Protein AF-A0A7R9W4K3-F1 (afdb_monomer)

Nearest PDB structures (foldseek):
  3rfa-assembly1_B  TM=9.295E-01  e=1.623E-08  Escherichia coli K-12
  4pl1-assembly2_A  TM=9.209E-01  e=1.533E-08  Escherichia coli DH1
  3rfa-assembly2_A  TM=9.490E-01  e=3.399E-08  Escherichia coli K-12
  5hr6-assembly2_B  TM=9.376E-01  e=4.516E-08  Escherichia coli
  6fz6-assembly2_B  TM=9.294E-01  e=1.121E-07  Sphaerobacter thermophilus DSM 20745

Solvent-accessible surface area (backbone atoms only — not comparable to full-atom values): 8988 Å² total; per-residue (Å²): 134,72,48,68,52,76,68,91,77,61,49,64,82,46,40,70,64,48,52,53,49,53,49,49,42,41,30,78,90,67,64,48,39,61,46,68,36,36,32,47,34,33,75,56,59,58,77,47,50,50,49,40,31,71,76,48,28,60,41,34,63,31,39,50,53,49,42,56,46,60,72,59,22,36,72,78,39,66,76,38,74,81,48,58,58,68,62,47,50,52,46,51,52,52,29,55,44,47,37,46,50,64,72,71,52,92,77,76,97,62,99,61,81,84,52,72,68,59,48,58,52,31,47,73,74,50,74,85,44,74,44,69,61,77,37,85,96,70,45,58,45,71,66,39,52,52,43,37,49,59,69,56,53,99,100

Mean predicted aligned error: 6.54 Å

Secondary structure (DSSP, 8-state):
--EEE-SSS-GGGGHHHHHHHHHHHH-TTTT---GGGEEEEES--HHHHHHHHHH-TTSEEEEE---SSHHHHHHH-GGGGGS-HHHHHHHHHHHHHHHHHHHT-------SPPPHHHHHHHHHH---EEE----TTTT-SHHHHHHHHHHTTT-

Foldseek 3Di:
DAAEPPDPDFVLVVLVVSLVVLCQCCDPVHNNDQQQRYEHEGCAPLVSLVVCLVSRLSHHYAHAQQFLAQVLSCVVPVVSVVPGPLSSVVSLLSSLLSNVCVVVDDDDPDPDDDDLVSSVVSCVVDPHHYHHDQDPPRCPDPVRVVSNVVVPPSD

Organism: NCBI:txid2749911

InterPro domains:
  IPR007197 Radical SAM [PS51918] (1-155)
  IPR013785 Aldolase-type TIM barrel [G3DSA:3.20.20.70] (1-155)
  IPR040072 Methyltransferase (Class A) [PTHR30544] (1-154)

Sequence (155 aa):
RNVVFMGMGEPLNNYVNVIDSCRALIDCRRWNLAHGRVTVSTVGVIPKMRALTRDLPQVSLALSLHAPNQEMRTKIVPTAKQYPIERLIDALDEHMMAVTKRKMGNNGDDAGGFSEDQRKLASKQKRAMIEYVMLEGDTSSLECAHQLGRLCENR

pLDDT: mean 86.05, std 14.49, range [42.78, 98.19]

Radius of gyration: 16.2 Å; Cα contacts (8 Å, |Δi|>4): 191; chains: 1; bounding box: 48×28×42 Å

Structure (mmCIF, N/CA/C/O backbone):
data_AF-A0A7R9W4K3-F1
#
_entry.id   AF-A0A7R9W4K3-F1
#
loop_
_atom_site.group_PDB
_atom_site.id
_atom_site.type_symbol
_ato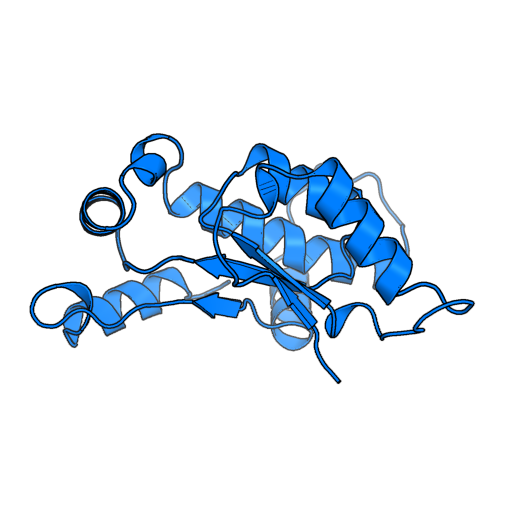m_site.label_atom_id
_atom_site.label_alt_id
_atom_site.label_comp_id
_atom_site.label_asym_id
_atom_site.label_entity_id
_atom_site.label_seq_id
_atom_site.pdbx_PDB_ins_code
_atom_site.Cartn_x
_atom_site.Cartn_y
_atom_site.Cartn_z
_atom_site.occupancy
_atom_site.B_iso_or_equiv
_atom_site.auth_seq_id
_atom_site.auth_comp_id
_atom_site.auth_asym_id
_atom_site.auth_atom_id
_atom_site.pdbx_PDB_model_num
ATOM 1 N N . ARG A 1 1 ? 4.769 16.307 -11.298 1.00 87.38 1 ARG A N 1
ATOM 2 C CA . ARG A 1 1 ? 3.581 15.484 -11.619 1.00 87.38 1 ARG A CA 1
ATOM 3 C C . ARG A 1 1 ? 3.664 14.209 -10.800 1.00 87.38 1 ARG A C 1
ATOM 5 O O . ARG A 1 1 ? 4.755 13.654 -10.758 1.00 87.38 1 ARG A O 1
ATOM 12 N N . ASN A 1 2 ? 2.575 13.817 -10.141 1.00 93.62 2 ASN A N 1
ATOM 13 C CA . ASN A 1 2 ? 2.468 12.571 -9.381 1.00 93.62 2 ASN A CA 1
ATOM 14 C C . ASN A 1 2 ? 1.423 11.678 -10.058 1.00 93.62 2 ASN A C 1
ATOM 16 O O . ASN A 1 2 ? 0.448 12.203 -10.592 1.00 93.62 2 ASN A O 1
ATOM 20 N N . VAL A 1 3 ? 1.645 10.367 -10.046 1.00 96.50 3 VAL A N 1
ATOM 21 C CA . VAL A 1 3 ? 0.703 9.355 -10.531 1.00 96.50 3 VAL A CA 1
ATOM 22 C C . VAL A 1 3 ? 0.353 8.458 -9.359 1.00 96.50 3 VAL A C 1
ATOM 24 O O . VAL A 1 3 ? 1.244 7.958 -8.676 1.00 96.50 3 VAL A O 1
ATOM 27 N N . VAL A 1 4 ? -0.940 8.268 -9.123 1.00 96.50 4 VAL A N 1
ATOM 28 C CA . VAL A 1 4 ? -1.443 7.490 -7.993 1.00 96.50 4 VAL A CA 1
ATOM 29 C C . VAL A 1 4 ? -2.456 6.473 -8.512 1.00 96.50 4 VAL A C 1
ATOM 31 O O . VAL A 1 4 ? -3.413 6.842 -9.191 1.00 96.50 4 VAL A O 1
ATOM 34 N N . PHE A 1 5 ? -2.245 5.192 -8.211 1.00 96.50 5 PHE A N 1
A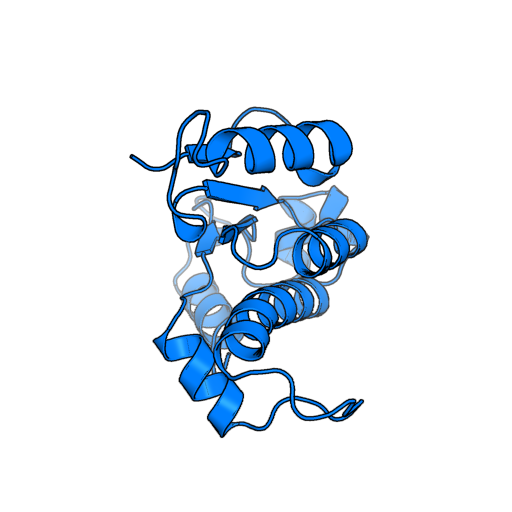TOM 35 C CA . PHE A 1 5 ? -3.179 4.115 -8.543 1.00 96.50 5 PHE A CA 1
ATOM 36 C C . PHE A 1 5 ? -4.273 4.033 -7.466 1.00 96.50 5 PHE A C 1
ATOM 38 O O . PHE A 1 5 ? -4.181 3.211 -6.563 1.00 96.50 5 PHE A O 1
ATOM 45 N N . MET A 1 6 ? -5.279 4.910 -7.562 1.00 93.06 6 MET A N 1
ATOM 46 C CA . MET A 1 6 ? -6.462 4.992 -6.673 1.00 93.06 6 MET A CA 1
ATOM 47 C C . MET A 1 6 ? -7.784 4.974 -7.468 1.00 93.06 6 MET A C 1
ATOM 49 O O . MET A 1 6 ? -8.778 5.586 -7.086 1.00 93.06 6 MET A O 1
ATOM 53 N N . GLY A 1 7 ? -7.769 4.343 -8.643 1.00 89.62 7 GLY A N 1
ATOM 54 C CA . GLY A 1 7 ? -8.959 4.188 -9.477 1.00 89.62 7 GLY A CA 1
ATOM 55 C C . GLY A 1 7 ? -9.860 3.045 -9.004 1.00 89.62 7 GLY A C 1
ATOM 56 O O . GLY A 1 7 ? -9.819 2.614 -7.856 1.00 89.62 7 GLY A O 1
ATOM 57 N N . MET A 1 8 ? -10.666 2.519 -9.923 1.00 90.94 8 MET A N 1
ATOM 58 C CA . MET A 1 8 ? -11.491 1.344 -9.649 1.00 90.94 8 MET A CA 1
ATOM 59 C C . MET A 1 8 ? -10.635 0.074 -9.532 1.00 90.94 8 MET A C 1
ATOM 61 O O . MET A 1 8 ? -9.798 -0.200 -10.393 1.00 90.94 8 MET A O 1
ATOM 65 N N . GLY A 1 9 ? -10.927 -0.739 -8.515 1.00 90.06 9 GLY A N 1
ATOM 66 C CA . GLY A 1 9 ? -10.295 -2.039 -8.286 1.00 90.06 9 GLY A CA 1
ATOM 67 C C . GLY A 1 9 ? -9.074 -1.987 -7.364 1.00 90.06 9 GLY A C 1
ATOM 68 O O . GLY A 1 9 ? -8.584 -0.923 -7.010 1.00 90.06 9 GLY A O 1
ATOM 69 N N . GLU A 1 10 ? -8.592 -3.167 -6.970 1.00 94.38 10 GLU A N 1
ATOM 70 C CA . GLU A 1 10 ? -7.399 -3.324 -6.129 1.00 94.38 10 GLU A CA 1
ATOM 71 C C . GLU A 1 10 ? -6.150 -3.480 -7.017 1.00 94.38 10 GLU A C 1
ATOM 73 O O . GLU A 1 10 ? -6.012 -4.523 -7.673 1.00 94.38 10 GLU A O 1
ATOM 78 N N . PRO A 1 11 ? -5.224 -2.499 -7.050 1.00 96.38 11 PRO A N 1
ATOM 79 C CA . PRO A 1 11 ? -4.059 -2.541 -7.934 1.00 96.38 11 PRO A CA 1
ATOM 80 C C . PRO A 1 11 ? -3.212 -3.805 -7.761 1.00 96.38 11 PRO A C 1
ATOM 82 O O . PRO A 1 11 ? -2.773 -4.398 -8.748 1.00 96.38 11 PRO A O 1
ATOM 85 N N . LEU A 1 12 ? -3.017 -4.281 -6.526 1.00 95.38 12 LEU A N 1
ATOM 86 C CA . LEU A 1 12 ? -2.154 -5.435 -6.267 1.00 95.38 12 LEU A CA 1
ATOM 87 C C . LEU A 1 12 ? -2.740 -6.776 -6.734 1.00 95.38 12 LEU A C 1
ATOM 89 O O . LEU A 1 12 ? -1.984 -7.740 -6.900 1.00 95.38 12 LEU A O 1
ATOM 93 N N . ASN A 1 13 ? -4.042 -6.843 -7.026 1.00 94.88 13 ASN A N 1
ATOM 94 C CA . ASN A 1 13 ? -4.643 -8.007 -7.684 1.00 94.88 13 ASN A CA 1
ATOM 95 C C . ASN A 1 13 ? -4.253 -8.083 -9.168 1.00 94.88 13 ASN A C 1
ATOM 97 O O . ASN A 1 13 ? -4.155 -9.178 -9.717 1.00 94.88 13 ASN A O 1
ATOM 101 N N . ASN A 1 14 ? -3.934 -6.947 -9.798 1.00 96.75 14 ASN A N 1
ATOM 102 C CA . ASN A 1 14 ? -3.426 -6.860 -11.168 1.00 96.75 14 ASN A CA 1
ATOM 103 C C . ASN A 1 14 ? -1.900 -6.638 -11.205 1.00 96.75 14 ASN A C 1
ATOM 105 O O . ASN A 1 14 ? -1.377 -5.795 -11.937 1.00 96.75 14 ASN A O 1
ATOM 109 N N . TYR A 1 15 ? -1.182 -7.393 -10.370 1.00 97.31 15 TYR A N 1
ATOM 110 C CA . TYR A 1 15 ? 0.211 -7.117 -10.014 1.00 97.31 15 TYR A CA 1
ATOM 111 C C . TYR A 1 15 ? 1.150 -6.923 -11.213 1.00 97.31 15 TYR A C 1
ATOM 113 O O . TYR A 1 15 ? 1.885 -5.942 -11.256 1.00 97.31 15 TYR A O 1
ATOM 121 N N . VAL A 1 16 ? 1.117 -7.833 -12.194 1.00 97.88 16 VAL A N 1
ATOM 122 C CA . VAL A 1 16 ? 2.036 -7.809 -13.349 1.00 97.88 16 VAL A CA 1
ATOM 123 C C . VAL A 1 16 ? 1.885 -6.504 -14.133 1.00 97.88 16 VAL A C 1
ATOM 125 O O . VAL A 1 16 ? 2.854 -5.768 -14.305 1.00 97.88 16 VAL A O 1
ATOM 128 N N . ASN A 1 17 ? 0.652 -6.160 -14.508 1.00 98.19 17 ASN A N 1
ATOM 129 C CA . ASN A 1 17 ? 0.375 -4.957 -15.290 1.00 98.19 17 ASN A CA 1
ATOM 130 C C . ASN A 1 17 ? 0.677 -3.670 -14.507 1.00 98.19 17 ASN A C 1
ATOM 132 O O . ASN A 1 17 ? 1.150 -2.689 -15.086 1.00 98.19 17 ASN A O 1
ATOM 136 N N . VAL A 1 18 ? 0.437 -3.658 -13.190 1.00 98.00 18 VAL A N 1
ATOM 137 C CA . VAL A 1 18 ? 0.763 -2.505 -12.336 1.00 98.00 18 VAL A CA 1
ATOM 138 C C . VAL A 1 18 ? 2.273 -2.300 -12.242 1.00 98.00 18 VAL A C 1
ATOM 140 O O . VAL A 1 18 ? 2.739 -1.176 -12.412 1.00 98.00 18 VAL A O 1
ATOM 143 N N . ILE A 1 19 ? 3.054 -3.363 -12.038 1.00 97.88 19 ILE A N 1
ATOM 144 C CA . ILE A 1 19 ? 4.520 -3.272 -11.990 1.00 97.88 19 ILE A CA 1
ATOM 145 C C . ILE A 1 19 ? 5.091 -2.780 -13.320 1.00 97.88 19 ILE A C 1
ATOM 147 O O . ILE A 1 19 ? 5.949 -1.893 -13.321 1.00 97.88 19 ILE A O 1
ATOM 151 N N . ASP A 1 20 ? 4.603 -3.297 -14.446 1.00 98.06 20 ASP A N 1
ATOM 152 C CA . ASP A 1 20 ? 5.072 -2.869 -15.765 1.00 98.06 20 ASP A CA 1
ATOM 153 C C . ASP A 1 20 ? 4.704 -1.410 -16.058 1.00 98.06 20 ASP A C 1
ATOM 155 O O . ASP A 1 20 ? 5.527 -0.651 -16.578 1.00 98.06 20 ASP A O 1
ATOM 159 N N . SER A 1 21 ? 3.520 -0.970 -15.624 1.00 98.00 21 SER A N 1
ATOM 160 C CA . SER A 1 21 ? 3.112 0.437 -15.693 1.00 98.00 21 SER A CA 1
ATOM 161 C C . SER A 1 21 ? 4.015 1.328 -14.836 1.00 98.00 21 SER A C 1
ATOM 163 O O . SER A 1 21 ? 4.510 2.349 -15.314 1.00 98.00 21 SER A O 1
ATOM 165 N N . CYS A 1 22 ? 4.299 0.928 -13.592 1.00 97.75 22 CYS A N 1
ATOM 166 C CA . CYS A 1 22 ? 5.226 1.640 -12.713 1.00 97.75 22 CYS A CA 1
ATOM 167 C C . CYS A 1 22 ? 6.617 1.765 -13.346 1.00 97.75 22 CYS A C 1
ATOM 169 O O . CYS A 1 22 ? 7.173 2.862 -13.365 1.00 97.75 22 CYS A O 1
ATOM 171 N N . ARG A 1 23 ? 7.157 0.676 -13.913 1.00 97.62 23 ARG A N 1
ATOM 172 C CA . ARG A 1 23 ? 8.448 0.671 -14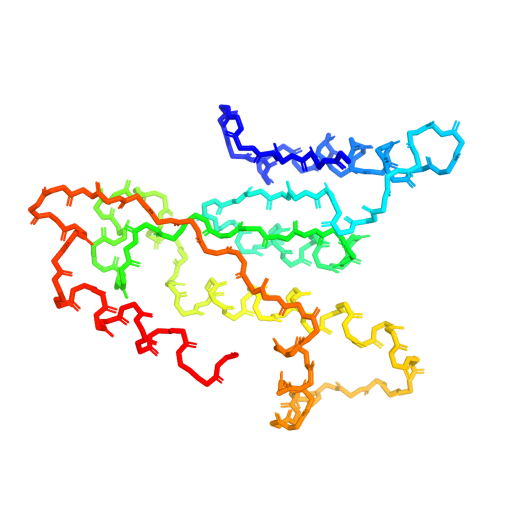.623 1.00 97.62 23 ARG A CA 1
ATOM 173 C C . ARG A 1 23 ? 8.445 1.619 -15.814 1.00 97.62 23 ARG A C 1
ATOM 175 O O . ARG A 1 23 ? 9.378 2.398 -15.965 1.00 97.62 23 ARG A O 1
ATOM 182 N N . ALA A 1 24 ? 7.389 1.606 -16.622 1.00 98.06 24 ALA A N 1
ATOM 183 C CA . ALA A 1 24 ? 7.274 2.506 -17.764 1.00 98.06 24 ALA A CA 1
ATOM 184 C C . ALA A 1 24 ? 7.228 3.987 -17.347 1.00 98.06 24 ALA A C 1
ATOM 186 O O . ALA A 1 24 ? 7.784 4.835 -18.043 1.00 98.06 24 ALA A O 1
ATOM 187 N N . LEU A 1 25 ? 6.578 4.304 -16.223 1.00 97.94 25 LEU A N 1
ATOM 188 C CA . LEU A 1 25 ? 6.476 5.667 -15.694 1.00 97.94 25 LEU A CA 1
ATOM 189 C C . LEU A 1 25 ? 7.815 6.207 -15.164 1.00 97.94 25 LEU A C 1
ATOM 191 O O . LEU A 1 25 ? 8.094 7.396 -15.318 1.00 97.94 25 LEU A O 1
ATOM 195 N N . ILE A 1 26 ? 8.640 5.355 -14.552 1.00 96.81 26 ILE A N 1
ATOM 196 C CA . ILE A 1 26 ? 9.946 5.741 -13.982 1.00 96.81 26 ILE A CA 1
ATOM 197 C C . ILE A 1 26 ? 11.110 5.621 -14.978 1.00 96.81 26 ILE A C 1
ATOM 199 O O . ILE A 1 26 ? 12.191 6.140 -14.714 1.00 96.81 26 ILE A O 1
ATOM 203 N N . ASP A 1 27 ? 10.911 4.947 -16.114 1.00 96.88 27 ASP A N 1
ATOM 204 C CA . ASP A 1 27 ? 11.929 4.759 -17.152 1.00 96.88 27 ASP A CA 1
ATOM 205 C C . ASP A 1 27 ? 12.382 6.108 -17.736 1.00 96.88 27 ASP A C 1
ATOM 207 O O . ASP A 1 27 ? 11.571 6.903 -18.227 1.00 96.88 27 ASP A O 1
ATOM 211 N N . CYS A 1 28 ? 13.697 6.347 -17.716 1.00 95.94 28 CYS A N 1
ATOM 212 C CA . CYS A 1 28 ? 14.319 7.575 -18.198 1.00 95.94 28 CYS A CA 1
ATOM 213 C C . CYS A 1 28 ? 14.153 7.802 -19.706 1.00 95.94 28 CYS A C 1
ATOM 215 O O . CYS A 1 28 ? 14.210 8.944 -20.156 1.00 95.94 28 CYS A O 1
ATOM 217 N N . ARG A 1 29 ? 13.920 6.737 -20.482 1.00 97.25 29 ARG A N 1
ATOM 218 C CA . ARG A 1 29 ? 13.680 6.794 -21.932 1.00 97.25 29 ARG A CA 1
ATOM 219 C C . ARG A 1 29 ? 12.212 7.016 -22.287 1.00 97.25 29 ARG A C 1
ATOM 221 O O . ARG A 1 29 ? 11.898 7.191 -23.461 1.00 97.25 29 ARG A O 1
ATOM 228 N N . ARG A 1 30 ? 11.314 6.964 -21.300 1.00 95.00 30 ARG A N 1
ATOM 229 C CA . ARG A 1 30 ? 9.872 7.160 -21.479 1.00 95.00 30 ARG A CA 1
ATOM 230 C C . ARG A 1 30 ? 9.432 8.431 -20.762 1.00 95.00 30 ARG A C 1
ATOM 232 O O . ARG A 1 30 ? 9.592 9.525 -21.290 1.00 95.00 30 ARG A O 1
ATOM 239 N N . TRP A 1 31 ? 8.890 8.294 -19.555 1.00 95.75 31 TRP A N 1
ATOM 240 C CA . TRP A 1 31 ? 8.272 9.397 -18.818 1.00 95.75 31 TRP A CA 1
ATOM 241 C C . TRP A 1 31 ? 9.176 10.000 -17.740 1.00 95.75 31 TRP A C 1
ATOM 243 O O . TRP A 1 31 ? 8.907 11.114 -17.288 1.00 95.75 31 TRP A O 1
ATOM 253 N N . ASN A 1 32 ? 10.237 9.287 -17.343 1.00 95.81 32 ASN A N 1
ATOM 254 C CA . ASN A 1 32 ? 11.268 9.728 -16.404 1.00 95.81 32 ASN A CA 1
ATOM 255 C C . ASN A 1 32 ? 10.711 10.359 -15.111 1.00 95.81 32 ASN A C 1
ATOM 257 O O . ASN A 1 32 ? 11.203 11.384 -14.626 1.00 95.81 32 ASN A O 1
ATOM 261 N N . LEU A 1 33 ? 9.637 9.789 -14.553 1.00 96.50 33 LEU A N 1
ATOM 262 C CA . LEU A 1 33 ? 9.118 10.242 -13.268 1.00 96.50 33 LEU A CA 1
ATO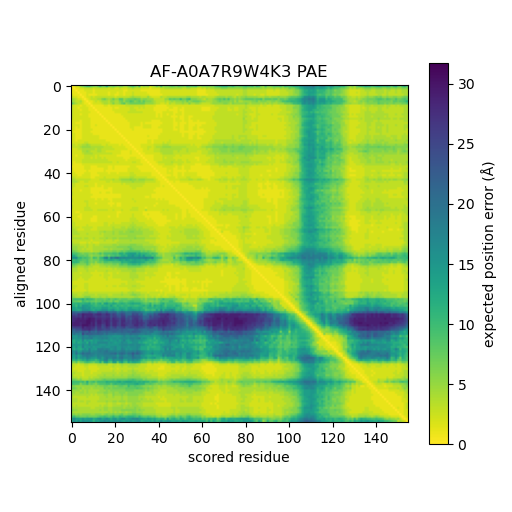M 263 C C . LEU A 1 33 ? 10.043 9.781 -12.142 1.00 96.50 33 LEU A C 1
ATOM 265 O O . LEU A 1 33 ? 10.474 8.632 -12.087 1.00 96.50 33 LEU A O 1
ATOM 269 N N . ALA A 1 34 ? 10.295 10.669 -11.180 1.00 94.06 34 ALA A N 1
ATOM 270 C CA . ALA A 1 34 ? 10.969 10.276 -9.951 1.00 94.06 34 ALA A CA 1
ATOM 271 C C . ALA A 1 34 ? 10.164 9.169 -9.248 1.00 94.06 34 ALA A C 1
ATOM 273 O O . ALA A 1 34 ? 8.958 9.313 -9.062 1.00 94.06 34 ALA A O 1
ATOM 274 N N . HIS A 1 35 ? 10.837 8.104 -8.810 1.00 92.25 35 HIS A N 1
ATOM 275 C CA . HIS A 1 35 ? 10.210 6.907 -8.239 1.00 92.25 35 HIS A CA 1
ATOM 276 C C . HIS A 1 35 ? 9.168 7.203 -7.149 1.00 92.25 35 HIS A C 1
ATOM 278 O O . HIS A 1 35 ? 8.072 6.657 -7.179 1.00 92.25 35 HIS A O 1
ATOM 284 N N . GLY A 1 36 ? 9.466 8.131 -6.232 1.00 90.81 36 GLY A N 1
ATOM 285 C CA . GLY A 1 36 ? 8.549 8.507 -5.148 1.00 90.81 36 GLY A CA 1
ATOM 286 C C . GLY A 1 36 ? 7.299 9.284 -5.586 1.00 90.81 36 GLY A C 1
ATOM 287 O O . GLY A 1 36 ? 6.430 9.533 -4.757 1.00 90.81 36 GLY A O 1
ATOM 288 N N . ARG A 1 37 ? 7.205 9.681 -6.863 1.00 93.62 37 ARG A N 1
ATOM 289 C CA . ARG A 1 37 ? 6.029 10.338 -7.458 1.00 93.62 37 ARG A CA 1
ATOM 290 C C . ARG A 1 37 ? 5.050 9.354 -8.096 1.00 93.62 37 ARG A C 1
ATOM 292 O O . ARG A 1 37 ? 4.022 9.791 -8.608 1.00 93.62 37 ARG A O 1
ATOM 299 N N . VAL A 1 38 ? 5.373 8.064 -8.096 1.00 96.31 38 VAL A N 1
ATOM 300 C CA . VAL A 1 38 ? 4.447 6.988 -8.445 1.00 96.31 38 VAL A CA 1
ATOM 301 C C . VAL A 1 38 ? 4.013 6.335 -7.138 1.00 96.31 38 VAL A C 1
ATOM 303 O O . VAL A 1 38 ? 4.870 5.913 -6.363 1.00 96.31 38 VAL A O 1
ATOM 306 N N . THR A 1 39 ? 2.708 6.272 -6.888 1.00 96.44 39 THR A N 1
ATOM 307 C CA . THR A 1 39 ? 2.141 5.694 -5.664 1.00 96.44 39 THR A CA 1
ATOM 308 C C . THR A 1 39 ? 1.157 4.587 -6.008 1.00 96.44 39 THR A C 1
ATOM 310 O O . THR A 1 39 ? 0.204 4.820 -6.750 1.00 96.44 39 THR A O 1
ATOM 313 N N . VAL A 1 40 ? 1.363 3.395 -5.454 1.00 96.81 40 VAL A N 1
ATOM 314 C CA . VAL A 1 40 ? 0.402 2.288 -5.517 1.00 96.81 40 VAL A CA 1
ATOM 315 C C . VAL A 1 40 ? -0.401 2.288 -4.222 1.00 96.81 40 VAL A C 1
ATOM 317 O O . VAL A 1 40 ? 0.190 2.176 -3.150 1.00 96.81 40 VAL A O 1
ATOM 320 N N . SER A 1 41 ? -1.721 2.438 -4.316 1.00 96.19 41 SER A N 1
ATOM 321 C CA . SER A 1 41 ? -2.624 2.257 -3.177 1.00 96.19 41 SER A CA 1
ATOM 322 C C . SER A 1 41 ? -3.095 0.804 -3.087 1.00 96.19 41 SER A C 1
ATOM 324 O O . SER A 1 41 ? -3.127 0.097 -4.098 1.00 96.19 41 SER A O 1
ATOM 326 N N . THR A 1 42 ? -3.402 0.333 -1.880 1.00 95.25 42 THR A N 1
ATOM 327 C CA . THR A 1 42 ? -3.906 -1.023 -1.640 1.00 95.25 42 THR A CA 1
ATOM 328 C C . THR A 1 42 ? -4.767 -1.108 -0.387 1.00 95.25 42 THR A C 1
ATOM 330 O O . THR A 1 42 ? -4.448 -0.533 0.655 1.00 95.25 42 THR A O 1
ATOM 333 N N . VAL A 1 43 ? -5.799 -1.950 -0.447 1.00 93.38 43 VAL A N 1
ATOM 334 C CA . VAL A 1 43 ? -6.597 -2.388 0.709 1.00 93.38 43 VAL A CA 1
ATOM 335 C C . VAL A 1 43 ? -5.888 -3.443 1.564 1.00 93.38 43 VAL A C 1
ATOM 337 O O . VAL A 1 43 ? -6.451 -3.909 2.557 1.00 93.38 43 VAL A O 1
ATOM 340 N N . GLY A 1 44 ? -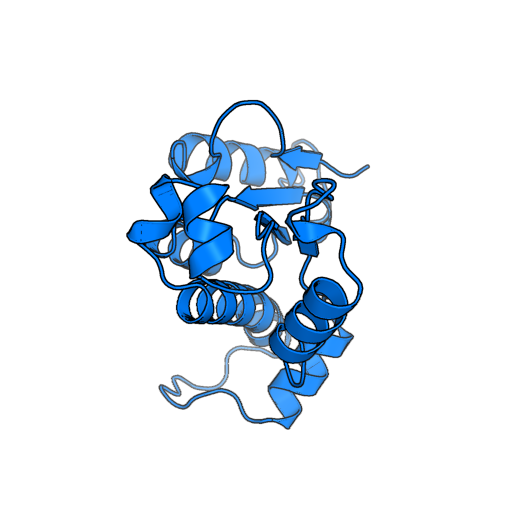4.656 -3.833 1.219 1.00 92.38 44 GLY A N 1
ATOM 341 C CA . GLY A 1 44 ? -3.802 -4.635 2.095 1.00 92.38 44 GLY A CA 1
ATOM 342 C C . GLY A 1 44 ? -3.605 -6.091 1.678 1.00 92.38 44 GLY A C 1
ATOM 343 O O . GLY A 1 44 ? -3.782 -7.001 2.485 1.00 92.38 44 GLY A O 1
ATOM 344 N N . VAL A 1 45 ? -3.207 -6.347 0.429 1.00 93.50 45 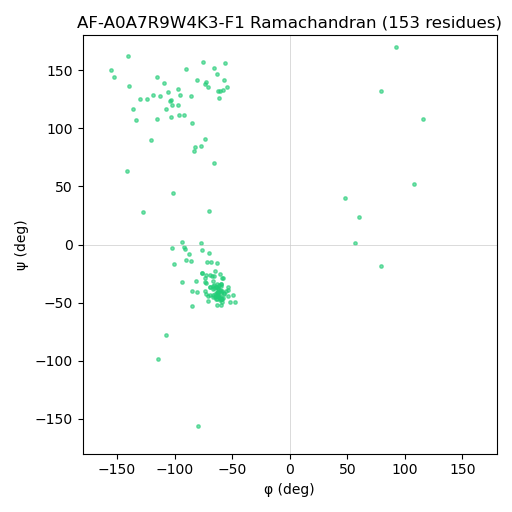VAL A N 1
ATOM 345 C CA . VAL A 1 45 ? -2.827 -7.702 -0.011 1.00 93.50 45 VAL A CA 1
ATOM 346 C C . VAL A 1 45 ? -1.375 -7.988 0.401 1.00 93.50 45 VAL A C 1
ATOM 348 O O . VAL A 1 45 ? -0.451 -7.817 -0.397 1.00 93.50 45 VAL A O 1
ATOM 351 N N . ILE A 1 46 ? -1.154 -8.424 1.651 1.00 94.81 46 ILE A N 1
ATOM 352 C CA . ILE A 1 46 ? 0.189 -8.537 2.273 1.00 94.81 46 ILE A CA 1
ATOM 353 C C . ILE A 1 46 ? 1.235 -9.235 1.383 1.00 94.81 46 ILE A C 1
ATOM 355 O O . ILE A 1 46 ? 2.318 -8.671 1.193 1.00 94.81 46 ILE A O 1
ATOM 359 N N . PRO A 1 47 ? 0.971 -10.418 0.782 1.00 95.31 47 PRO A N 1
ATOM 360 C CA . PRO A 1 47 ? 1.970 -11.079 -0.060 1.00 95.31 47 PRO A CA 1
ATOM 361 C C . PRO A 1 47 ? 2.406 -10.223 -1.257 1.00 95.31 47 PRO A C 1
ATOM 363 O O . PRO A 1 47 ? 3.568 -10.254 -1.661 1.00 95.31 47 PRO A O 1
ATOM 366 N N . LYS A 1 48 ? 1.487 -9.428 -1.814 1.00 96.06 48 LYS A N 1
ATOM 3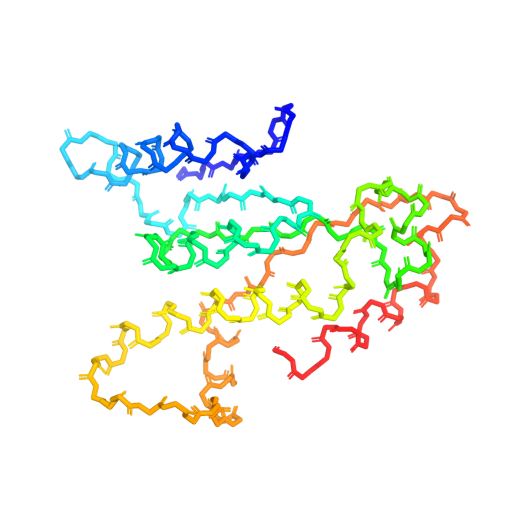67 C CA . LYS A 1 48 ? 1.750 -8.539 -2.949 1.00 96.06 48 LYS A CA 1
ATOM 368 C C . LYS A 1 48 ? 2.395 -7.223 -2.524 1.00 96.06 48 LYS A C 1
ATOM 370 O O . LYS A 1 48 ? 3.226 -6.717 -3.271 1.00 96.06 48 LYS A O 1
ATOM 375 N N . MET A 1 49 ? 2.093 -6.713 -1.327 1.00 96.19 49 MET A N 1
ATOM 376 C CA . MET A 1 49 ? 2.819 -5.581 -0.733 1.00 96.19 49 MET A CA 1
ATOM 377 C C . MET A 1 49 ? 4.302 -5.929 -0.589 1.00 96.19 49 MET A C 1
ATOM 379 O O . MET A 1 49 ? 5.161 -5.215 -1.096 1.00 96.19 49 MET A O 1
ATOM 383 N N . ARG A 1 50 ? 4.608 -7.095 -0.006 1.00 96.19 50 ARG A N 1
ATOM 384 C CA . ARG A 1 50 ? 5.987 -7.593 0.122 1.00 96.19 50 ARG A CA 1
ATOM 385 C C . ARG A 1 50 ? 6.656 -7.843 -1.228 1.00 96.19 50 ARG A C 1
ATOM 387 O O . ARG A 1 50 ? 7.836 -7.537 -1.396 1.00 96.19 50 ARG A O 1
ATOM 394 N N . ALA A 1 51 ? 5.910 -8.346 -2.213 1.00 97.00 51 ALA A N 1
ATOM 395 C CA . ALA A 1 51 ? 6.417 -8.456 -3.578 1.00 97.00 51 ALA A CA 1
ATOM 396 C C . ALA A 1 51 ? 6.782 -7.075 -4.155 1.00 97.00 51 ALA A C 1
ATOM 398 O O . ALA A 1 51 ? 7.876 -6.915 -4.687 1.00 97.00 51 ALA A O 1
ATOM 399 N N . LEU A 1 52 ? 5.919 -6.058 -4.002 1.00 96.19 52 LEU A N 1
ATOM 400 C CA . LEU A 1 52 ? 6.201 -4.679 -4.426 1.00 96.19 52 LEU A CA 1
ATOM 401 C C . LEU A 1 52 ? 7.442 -4.115 -3.721 1.00 96.19 52 LEU A C 1
ATOM 403 O O . LEU A 1 52 ? 8.279 -3.501 -4.376 1.00 96.19 52 LEU A O 1
ATOM 407 N N . THR A 1 53 ? 7.603 -4.370 -2.421 1.00 94.94 53 THR A N 1
ATOM 408 C CA . THR A 1 53 ? 8.801 -3.997 -1.652 1.00 94.94 53 THR A CA 1
ATOM 409 C C . THR A 1 53 ? 10.081 -4.580 -2.240 1.00 94.94 53 THR A C 1
ATOM 411 O O . THR A 1 53 ? 11.091 -3.888 -2.330 1.00 94.94 53 THR A O 1
ATOM 414 N N . ARG A 1 54 ? 10.059 -5.839 -2.677 1.00 94.62 54 ARG A N 1
ATOM 415 C CA . ARG A 1 54 ? 11.218 -6.468 -3.320 1.00 94.62 54 ARG A CA 1
ATOM 416 C C . ARG A 1 54 ? 11.469 -5.893 -4.719 1.00 94.62 54 ARG A C 1
ATOM 418 O O . ARG A 1 54 ? 12.601 -5.524 -5.044 1.00 94.62 54 ARG A O 1
ATOM 425 N N . ASP A 1 55 ? 10.416 -5.809 -5.527 1.00 96.00 55 ASP A N 1
ATOM 426 C CA . ASP A 1 55 ? 10.524 -5.557 -6.965 1.00 96.00 55 ASP A CA 1
ATOM 427 C C . ASP A 1 55 ? 10.718 -4.060 -7.274 1.00 96.00 55 ASP A C 1
ATOM 429 O O . ASP A 1 55 ? 11.548 -3.705 -8.112 1.00 96.00 55 ASP A O 1
ATOM 433 N N . LEU A 1 56 ? 10.008 -3.170 -6.571 1.00 94.88 56 LEU A N 1
ATOM 434 C CA . LEU A 1 56 ? 10.044 -1.712 -6.741 1.00 94.88 56 LEU A CA 1
ATOM 435 C C . LEU A 1 56 ? 9.970 -0.969 -5.385 1.00 94.88 56 LEU A C 1
ATOM 437 O O . LEU A 1 56 ? 9.052 -0.176 -5.178 1.00 94.88 56 LEU A O 1
ATOM 441 N N . PRO A 1 57 ? 10.952 -1.118 -4.472 1.00 92.81 57 PRO A N 1
ATOM 442 C CA . PRO A 1 57 ? 10.899 -0.466 -3.157 1.00 92.81 57 PRO A CA 1
ATOM 443 C C . PRO A 1 57 ? 10.839 1.059 -3.243 1.00 92.81 57 PRO A C 1
ATOM 445 O O . PRO A 1 57 ? 10.385 1.714 -2.323 1.00 92.81 57 PRO A O 1
ATOM 448 N N . GLN A 1 58 ? 11.335 1.658 -4.328 1.00 90.94 58 GLN A N 1
ATOM 449 C CA . GLN A 1 58 ? 11.424 3.114 -4.447 1.00 90.94 58 GLN A CA 1
ATOM 450 C C . GLN A 1 58 ? 10.080 3.794 -4.749 1.00 90.94 58 GLN A C 1
ATOM 452 O O . GLN A 1 58 ? 9.939 4.983 -4.433 1.00 90.94 58 GLN A O 1
ATOM 457 N N . VAL A 1 59 ? 9.140 3.052 -5.350 1.00 94.06 59 VAL A N 1
ATOM 458 C CA . VAL A 1 59 ? 7.752 3.479 -5.588 1.00 94.06 59 VAL A CA 1
ATOM 459 C C . VAL A 1 59 ? 7.078 3.697 -4.236 1.00 94.06 59 VAL A C 1
ATOM 461 O O . VAL A 1 59 ? 7.443 3.070 -3.251 1.00 94.06 59 VAL A O 1
ATOM 464 N N . SER A 1 60 ? 6.159 4.650 -4.148 1.00 94.31 60 SER A N 1
ATOM 465 C CA . SER A 1 60 ? 5.437 4.921 -2.906 1.00 94.31 60 SER A CA 1
ATOM 466 C C . SER A 1 60 ? 4.293 3.916 -2.724 1.00 94.31 60 SER A C 1
ATOM 468 O O . SER A 1 60 ? 3.610 3.566 -3.686 1.00 94.31 60 SER A O 1
ATOM 470 N N . LEU A 1 61 ? 4.062 3.475 -1.490 1.00 95.00 61 LEU A N 1
ATOM 471 C CA . LEU A 1 61 ? 2.941 2.613 -1.114 1.00 95.00 61 LEU A CA 1
ATOM 472 C C . LEU A 1 61 ? 1.993 3.402 -0.210 1.00 95.00 61 LEU A C 1
ATOM 474 O O . LEU A 1 61 ? 2.434 3.990 0.779 1.00 95.00 61 LEU A O 1
ATOM 478 N N . ALA A 1 62 ? 0.712 3.423 -0.566 1.00 95.25 62 ALA A N 1
ATOM 479 C CA . ALA A 1 62 ? -0.357 3.952 0.269 1.00 95.25 62 ALA A CA 1
ATOM 480 C C . ALA A 1 62 ? -1.225 2.799 0.788 1.00 95.25 62 ALA A C 1
ATOM 482 O O . ALA A 1 62 ? -1.497 1.846 0.056 1.00 95.25 62 ALA A O 1
ATOM 483 N N . LEU A 1 63 ? -1.628 2.872 2.056 1.00 95.00 63 LEU A N 1
ATOM 484 C CA . LEU A 1 63 ? -2.476 1.871 2.697 1.00 95.00 63 LEU A CA 1
ATOM 485 C C . LEU A 1 63 ? -3.883 2.431 2.906 1.00 95.00 63 LEU A C 1
ATOM 487 O O . LEU A 1 63 ? -4.080 3.352 3.702 1.00 95.00 63 LEU A O 1
ATOM 491 N N . SER A 1 64 ? -4.866 1.817 2.254 1.00 94.50 64 SER A N 1
ATOM 492 C CA . SER A 1 64 ? -6.292 2.067 2.465 1.00 94.50 64 SER A CA 1
ATOM 493 C C . SER A 1 64 ? -6.753 1.380 3.754 1.00 94.50 64 SER A C 1
ATOM 495 O O . SER A 1 64 ? -7.184 0.221 3.777 1.00 94.50 64 SER A O 1
ATOM 497 N N . LEU A 1 65 ? -6.561 2.082 4.874 1.00 94.25 65 LEU A N 1
ATOM 498 C CA . LEU A 1 65 ? -6.772 1.545 6.217 1.00 94.25 65 LEU A CA 1
ATOM 499 C C . LEU A 1 65 ? -8.235 1.657 6.652 1.00 94.25 65 LEU A C 1
ATOM 501 O O . LEU A 1 65 ? -8.827 0.658 7.055 1.00 94.25 65 LEU A O 1
ATOM 505 N N . HIS A 1 66 ? -8.777 2.875 6.561 1.00 94.25 66 HIS A N 1
ATOM 506 C CA . HIS A 1 66 ? -10.175 3.263 6.807 1.00 94.25 66 HIS A CA 1
ATOM 507 C C . HIS A 1 66 ? -10.780 2.937 8.183 1.00 94.25 66 HIS A C 1
ATOM 509 O O . HIS A 1 66 ? -11.940 3.255 8.406 1.00 94.25 66 HIS A O 1
ATOM 515 N N . ALA A 1 67 ? -10.035 2.343 9.113 1.00 94.44 67 ALA A N 1
ATOM 516 C CA . ALA A 1 67 ? -10.490 2.086 10.475 1.00 94.44 67 ALA A CA 1
ATOM 517 C C . ALA A 1 67 ? -9.302 1.976 11.442 1.00 94.44 67 ALA A C 1
ATOM 519 O O . ALA A 1 67 ? -8.235 1.511 11.038 1.00 94.44 67 ALA A O 1
ATOM 520 N N . PRO A 1 68 ? -9.474 2.348 12.721 1.00 93.69 68 PRO A N 1
ATOM 521 C CA . PRO A 1 68 ? -8.388 2.338 13.696 1.00 93.69 68 PRO A CA 1
ATOM 522 C C . PRO A 1 68 ? -8.182 0.969 14.368 1.00 93.69 68 PRO A C 1
ATOM 524 O O . PRO A 1 68 ? -7.162 0.748 15.011 1.00 93.69 68 PRO A O 1
ATOM 527 N N . ASN A 1 69 ? -9.137 0.043 14.235 1.00 93.06 69 ASN A N 1
ATOM 528 C CA . ASN A 1 69 ? -9.073 -1.299 14.812 1.00 93.06 69 ASN A CA 1
ATOM 529 C C . ASN A 1 69 ? -9.640 -2.352 13.844 1.00 93.06 69 ASN A C 1
ATOM 531 O O . ASN A 1 69 ? -10.353 -2.038 12.885 1.00 93.06 69 ASN A O 1
ATOM 535 N N . GLN A 1 70 ? -9.313 -3.623 14.093 1.00 93.69 70 GLN A N 1
ATOM 536 C CA . GLN A 1 70 ? -9.663 -4.731 13.200 1.00 93.69 70 GLN A CA 1
ATOM 537 C C . GLN A 1 70 ? -11.176 -4.955 13.074 1.00 93.69 70 GLN A C 1
ATOM 539 O O . GLN A 1 70 ? -11.649 -5.318 11.992 1.00 93.69 70 GLN A O 1
ATOM 544 N N . GLU A 1 71 ? -11.934 -4.764 14.155 1.00 92.38 71 GLU A N 1
ATOM 545 C CA . GLU A 1 71 ? -13.379 -4.999 14.158 1.00 92.38 71 GLU A CA 1
ATOM 546 C C . GLU A 1 71 ? -14.076 -4.039 13.190 1.00 92.38 71 GLU A C 1
ATOM 548 O O . GLU A 1 71 ? -14.780 -4.470 12.275 1.00 92.38 71 GLU A O 1
ATOM 553 N N . MET A 1 72 ? -13.805 -2.741 13.330 1.00 92.88 72 MET A N 1
ATOM 554 C CA . MET A 1 72 ? -14.332 -1.706 12.443 1.00 92.88 72 MET A CA 1
ATOM 555 C C . MET A 1 72 ? -13.834 -1.894 11.009 1.00 92.88 72 MET A C 1
ATOM 557 O O . MET A 1 72 ? -14.613 -1.811 10.060 1.00 92.88 72 MET A O 1
ATOM 561 N N . ARG A 1 73 ? -12.553 -2.243 10.838 1.00 93.31 73 ARG A N 1
ATOM 562 C CA . ARG A 1 73 ? -11.970 -2.482 9.513 1.00 93.31 73 ARG A CA 1
ATOM 563 C C . ARG A 1 73 ? -12.684 -3.595 8.760 1.00 93.31 73 ARG A C 1
ATOM 565 O O . ARG A 1 73 ? -12.924 -3.477 7.566 1.00 93.31 73 ARG A O 1
ATOM 572 N N . THR A 1 74 ? -13.051 -4.659 9.465 1.00 92.12 74 THR A N 1
ATOM 573 C CA . THR A 1 74 ? -13.752 -5.813 8.894 1.00 92.12 74 THR A CA 1
ATOM 574 C C . THR A 1 74 ? -15.173 -5.470 8.435 1.00 92.12 74 THR A C 1
ATOM 576 O O . THR A 1 74 ? -15.678 -6.108 7.511 1.00 92.12 74 THR A O 1
ATOM 579 N N . LYS A 1 75 ? -15.810 -4.464 9.050 1.00 90.88 75 LYS A N 1
ATOM 580 C CA . LYS A 1 75 ? -17.131 -3.960 8.639 1.00 90.88 75 LYS A CA 1
ATOM 581 C C . LYS A 1 75 ? -17.041 -3.149 7.340 1.00 90.88 75 LYS A C 1
ATOM 583 O O . LYS A 1 75 ? -17.884 -3.314 6.468 1.00 90.88 75 LYS A O 1
ATOM 588 N N . ILE A 1 76 ? -15.999 -2.328 7.195 1.00 89.06 76 ILE A N 1
ATOM 589 C CA . ILE A 1 76 ? -15.826 -1.401 6.058 1.00 89.06 76 ILE A CA 1
ATOM 590 C C . ILE A 1 76 ? -15.179 -2.084 4.851 1.00 89.06 76 ILE A C 1
ATOM 592 O O . ILE A 1 76 ? -15.562 -1.850 3.709 1.00 89.06 76 ILE A O 1
ATOM 596 N N . VAL A 1 77 ? -14.193 -2.944 5.100 1.00 86.19 77 VAL A N 1
ATOM 597 C CA . VAL A 1 77 ? -13.433 -3.668 4.080 1.00 86.19 77 VAL A CA 1
ATOM 598 C C . VAL A 1 77 ? -13.625 -5.164 4.342 1.00 86.19 77 VAL A C 1
ATOM 600 O O . VAL A 1 77 ? -12.846 -5.761 5.080 1.00 86.19 77 VAL A O 1
ATOM 603 N N . PRO A 1 78 ? -14.644 -5.823 3.761 1.00 79.81 78 PRO A N 1
ATOM 604 C CA . PRO A 1 78 ? -14.953 -7.223 4.079 1.00 79.81 78 PRO A CA 1
ATOM 605 C C . PRO A 1 78 ? -13.799 -8.200 3.801 1.00 79.81 78 PRO A C 1
ATOM 607 O O . PRO A 1 78 ? -13.654 -9.215 4.485 1.00 79.81 78 PRO A O 1
ATOM 610 N N . THR A 1 79 ? -12.936 -7.878 2.832 1.00 77.31 79 THR A N 1
ATOM 611 C CA . THR A 1 79 ? -11.716 -8.638 2.511 1.00 77.31 79 THR A CA 1
ATOM 612 C C . THR A 1 79 ? -10.642 -8.548 3.606 1.00 77.31 79 THR A C 1
ATOM 614 O O . THR A 1 79 ? -9.753 -9.396 3.659 1.00 77.31 79 THR A O 1
ATOM 617 N N . ALA A 1 80 ? -10.751 -7.599 4.546 1.00 69.75 80 ALA A N 1
ATOM 618 C CA . ALA A 1 80 ? -9.831 -7.413 5.670 1.00 69.75 80 ALA A CA 1
ATOM 619 C C . ALA A 1 80 ? -9.790 -8.585 6.659 1.00 69.75 80 ALA A C 1
ATOM 621 O O . ALA A 1 80 ? -8.849 -8.668 7.445 1.00 69.75 80 ALA A O 1
ATOM 622 N N . LYS A 1 81 ? -10.765 -9.506 6.631 1.00 76.31 81 LYS A N 1
ATOM 623 C CA . LYS A 1 81 ? -10.776 -10.695 7.507 1.00 76.31 81 LYS A CA 1
ATOM 624 C C . LYS A 1 81 ? -9.530 -11.564 7.347 1.00 76.31 81 LYS A C 1
ATOM 626 O O . LYS A 1 81 ? -9.132 -12.241 8.287 1.00 76.31 81 LYS A O 1
ATOM 631 N N . GLN A 1 82 ? -8.933 -11.558 6.157 1.00 82.38 82 GLN A N 1
ATOM 632 C CA . GLN A 1 82 ? -7.769 -12.383 5.841 1.00 82.38 82 GLN A CA 1
ATOM 633 C C . GLN A 1 82 ? -6.466 -11.836 6.439 1.00 82.38 82 GLN A C 1
ATOM 635 O O . GLN A 1 82 ? -5.529 -12.603 6.659 1.00 82.38 82 GLN A O 1
ATOM 640 N N . TYR A 1 83 ? -6.395 -10.528 6.706 1.00 85.81 83 TYR A N 1
ATOM 641 C CA . TYR A 1 83 ? -5.159 -9.849 7.083 1.00 85.81 83 TYR A CA 1
ATOM 642 C C . TYR A 1 83 ? -5.383 -8.927 8.290 1.00 85.81 83 TYR A C 1
ATOM 644 O O . TYR A 1 83 ? -5.983 -7.860 8.134 1.00 85.81 83 TYR A O 1
ATOM 652 N N . PRO A 1 84 ? -4.886 -9.315 9.481 1.00 91.62 84 PRO A N 1
ATOM 653 C CA . PRO A 1 84 ? -4.925 -8.467 10.666 1.00 91.62 84 PRO A CA 1
ATOM 654 C C . PRO A 1 84 ? -4.228 -7.123 10.438 1.00 91.62 84 PRO A C 1
ATOM 656 O O . PRO A 1 84 ? -3.171 -7.069 9.803 1.00 91.62 84 PRO A O 1
ATOM 659 N N . ILE A 1 85 ? -4.796 -6.057 11.003 1.00 92.25 85 ILE A N 1
ATOM 660 C CA . ILE A 1 85 ? -4.317 -4.673 10.888 1.00 92.25 85 ILE A CA 1
ATOM 661 C C . ILE A 1 85 ? -2.841 -4.512 11.273 1.00 92.25 85 ILE A C 1
ATOM 663 O O . ILE A 1 85 ? -2.095 -3.831 10.578 1.00 92.25 85 ILE A O 1
ATOM 667 N N . GLU A 1 86 ? -2.393 -5.218 12.309 1.00 90.44 86 GLU A N 1
ATOM 668 C CA . GLU A 1 86 ? -1.002 -5.212 12.776 1.00 90.44 86 GLU A CA 1
ATOM 669 C C . GLU A 1 86 ? -0.044 -5.690 11.681 1.00 90.44 86 GLU A C 1
ATOM 671 O O . GLU A 1 86 ? 0.931 -5.015 11.363 1.00 90.44 86 GLU A O 1
ATOM 676 N N . ARG A 1 87 ? -0.380 -6.798 11.008 1.00 92.06 87 ARG A N 1
ATOM 677 C CA . ARG A 1 87 ? 0.449 -7.346 9.926 1.00 92.06 87 ARG A CA 1
ATOM 678 C C . ARG A 1 87 ? 0.451 -6.472 8.674 1.00 92.06 87 ARG A C 1
ATOM 680 O O . ARG A 1 87 ? 1.394 -6.541 7.889 1.00 92.06 87 ARG A O 1
ATOM 687 N N . LEU A 1 88 ? -0.604 -5.687 8.458 1.00 92.25 88 LEU A N 1
ATOM 688 C CA . LEU A 1 88 ? -0.658 -4.715 7.364 1.00 92.25 88 LEU A CA 1
ATOM 689 C C . LEU A 1 88 ? 0.298 -3.557 7.603 1.00 92.25 88 LEU A C 1
ATOM 691 O O . LEU A 1 88 ? 1.001 -3.151 6.678 1.00 92.25 88 LEU A O 1
ATOM 695 N N . ILE A 1 89 ? 0.331 -3.061 8.837 1.00 91.19 89 ILE A N 1
ATOM 696 C CA . ILE A 1 89 ? 1.255 -2.005 9.246 1.00 91.19 89 ILE A CA 1
ATOM 697 C C . ILE A 1 89 ? 2.684 -2.521 9.168 1.00 91.19 89 ILE A C 1
ATOM 699 O O . ILE A 1 89 ? 3.510 -1.867 8.550 1.00 91.19 89 ILE A O 1
ATOM 703 N N . ASP A 1 90 ? 2.960 -3.732 9.655 1.00 91.50 90 ASP A N 1
ATOM 704 C CA . ASP A 1 90 ? 4.304 -4.308 9.556 1.00 91.50 90 ASP A CA 1
ATOM 705 C C . ASP A 1 90 ? 4.764 -4.440 8.091 1.00 91.50 90 ASP A C 1
ATOM 707 O O . ASP A 1 90 ? 5.902 -4.117 7.759 1.00 91.50 90 ASP A O 1
ATOM 711 N N . ALA A 1 91 ? 3.877 -4.841 7.171 1.00 93.50 91 ALA A N 1
ATOM 712 C CA . ALA A 1 91 ? 4.197 -4.894 5.742 1.00 93.50 91 ALA A CA 1
ATOM 713 C C . ALA A 1 91 ? 4.427 -3.501 5.117 1.00 93.50 91 ALA A C 1
ATOM 715 O O . ALA A 1 91 ? 5.215 -3.365 4.176 1.00 93.50 91 ALA A O 1
ATOM 716 N N . LEU A 1 92 ? 3.741 -2.468 5.617 1.00 92.50 92 LEU A N 1
ATOM 717 C CA . LEU A 1 92 ? 3.953 -1.076 5.215 1.00 92.50 92 LEU A CA 1
ATOM 718 C C . LEU A 1 92 ? 5.294 -0.546 5.748 1.00 92.50 92 LEU A C 1
ATOM 720 O O . LEU A 1 92 ? 6.058 0.047 4.983 1.00 92.50 92 LEU A O 1
ATOM 724 N N . ASP A 1 93 ? 5.614 -0.831 7.009 1.00 89.94 93 ASP A N 1
ATOM 725 C CA . ASP A 1 93 ? 6.887 -0.500 7.651 1.00 89.94 93 ASP A CA 1
ATOM 726 C C . ASP A 1 93 ? 8.057 -1.159 6.903 1.00 89.94 93 ASP A C 1
ATOM 728 O O . ASP A 1 93 ? 9.030 -0.490 6.544 1.00 89.94 93 ASP A O 1
ATOM 732 N N . GLU A 1 94 ? 7.939 -2.452 6.572 1.00 91.19 94 GLU A N 1
ATOM 733 C CA . GLU A 1 94 ? 8.907 -3.186 5.745 1.00 91.19 94 GLU A CA 1
ATOM 734 C C . GLU A 1 94 ? 9.168 -2.466 4.410 1.00 91.19 94 GLU A C 1
ATOM 736 O O . GLU A 1 94 ? 10.319 -2.318 3.984 1.00 91.19 94 GLU A O 1
ATOM 741 N N . HIS A 1 95 ? 8.108 -1.985 3.751 1.00 91.31 95 HIS A N 1
ATOM 742 C CA . HIS A 1 95 ? 8.223 -1.246 2.495 1.00 91.31 95 HIS A CA 1
ATOM 743 C C . HIS A 1 95 ? 8.980 0.075 2.667 1.00 91.31 95 HIS A C 1
ATOM 745 O O . HIS A 1 95 ? 9.874 0.400 1.878 1.00 91.31 95 HIS A O 1
ATOM 751 N N . MET A 1 96 ? 8.664 0.824 3.724 1.00 87.12 96 MET A N 1
ATOM 752 C CA . MET A 1 96 ? 9.334 2.084 4.037 1.00 87.12 96 MET A CA 1
ATOM 753 C C . MET A 1 96 ? 10.823 1.886 4.329 1.00 87.12 96 MET A C 1
ATOM 755 O O . MET A 1 96 ? 11.659 2.649 3.837 1.00 87.12 96 MET A O 1
ATOM 759 N N . MET A 1 97 ? 11.173 0.840 5.076 1.00 85.00 97 MET A N 1
ATOM 760 C CA . MET A 1 97 ? 12.557 0.557 5.456 1.00 85.00 97 MET A CA 1
ATOM 761 C C . MET A 1 97 ? 13.398 0.024 4.292 1.00 85.00 97 MET A C 1
ATOM 763 O O . MET A 1 97 ? 14.587 0.341 4.200 1.00 85.00 97 MET A O 1
ATOM 767 N N . ALA A 1 98 ? 12.804 -0.720 3.353 1.00 86.12 98 ALA A N 1
ATOM 768 C CA . ALA A 1 98 ? 13.512 -1.236 2.179 1.00 86.12 98 ALA A CA 1
ATOM 769 C C . ALA A 1 98 ? 14.108 -0.122 1.297 1.00 86.12 98 ALA A C 1
ATOM 771 O O . ALA A 1 98 ? 15.198 -0.280 0.735 1.00 86.12 98 ALA A O 1
ATOM 772 N N . VAL A 1 99 ? 13.432 1.030 1.207 1.00 73.06 99 VAL A N 1
ATOM 773 C CA . VAL A 1 99 ? 13.961 2.234 0.539 1.00 73.06 99 VAL A CA 1
ATOM 774 C C . VAL A 1 99 ? 15.242 2.706 1.215 1.00 73.06 99 VAL A C 1
ATOM 776 O O . VAL A 1 99 ? 16.232 3.002 0.542 1.00 73.06 99 VAL A O 1
ATOM 779 N N . THR A 1 100 ? 15.208 2.791 2.543 1.00 71.88 100 THR A N 1
ATOM 780 C CA . THR A 1 100 ? 16.303 3.295 3.371 1.00 71.88 100 THR A CA 1
ATOM 781 C C . THR A 1 100 ? 17.511 2.362 3.298 1.00 71.88 100 THR A C 1
ATOM 783 O O . THR A 1 100 ? 18.622 2.833 3.055 1.00 71.88 100 THR A O 1
ATOM 786 N N . LYS A 1 101 ? 17.296 1.037 3.374 1.00 70.31 101 LYS A N 1
ATOM 787 C CA . LYS A 1 101 ? 18.365 0.028 3.255 1.00 70.31 101 LYS A CA 1
ATOM 788 C C . LYS A 1 101 ? 19.130 0.150 1.933 1.00 70.31 101 LYS A C 1
ATOM 790 O O . LYS A 1 101 ? 20.356 0.115 1.937 1.00 70.31 101 LYS A O 1
ATOM 795 N N . ARG A 1 102 ? 18.443 0.360 0.800 1.00 67.31 102 ARG A N 1
ATOM 796 C CA . ARG A 1 102 ? 19.126 0.551 -0.497 1.00 67.31 102 ARG A CA 1
ATOM 797 C C . ARG A 1 102 ? 19.956 1.834 -0.561 1.00 67.31 102 ARG A C 1
ATOM 799 O O . ARG A 1 102 ? 21.000 1.827 -1.202 1.00 67.31 102 ARG A O 1
ATOM 806 N N . LYS A 1 103 ? 19.511 2.921 0.078 1.00 62.25 103 LYS A N 1
ATOM 807 C CA . LYS A 1 103 ? 20.251 4.194 0.093 1.00 62.25 103 LYS A CA 1
ATOM 808 C C . LYS A 1 103 ? 21.502 4.151 0.969 1.00 62.25 103 LYS A C 1
ATOM 810 O O . LYS A 1 103 ? 22.476 4.808 0.626 1.00 62.25 103 LYS A O 1
ATOM 815 N N . MET A 1 104 ? 21.480 3.391 2.066 1.00 62.25 104 MET A N 1
ATOM 816 C CA . MET A 1 104 ? 22.627 3.269 2.976 1.00 62.25 104 MET A CA 1
ATOM 817 C C . MET A 1 104 ? 23.763 2.373 2.451 1.00 62.25 104 MET A C 1
ATOM 819 O O . MET A 1 104 ? 24.817 2.326 3.075 1.00 62.25 104 MET A O 1
ATOM 823 N N . GLY A 1 105 ? 23.590 1.713 1.300 1.00 52.25 105 GLY A N 1
ATOM 824 C CA . GLY A 1 105 ? 24.576 0.770 0.770 1.00 52.25 105 GLY A CA 1
ATOM 825 C C . GLY A 1 105 ? 24.483 -0.586 1.473 1.00 52.25 105 GLY A C 1
ATOM 826 O O . GLY A 1 105 ? 24.374 -0.685 2.692 1.00 52.25 105 GLY A O 1
ATOM 827 N N . ASN A 1 106 ? 24.461 -1.654 0.682 1.00 53.72 106 ASN A N 1
ATOM 828 C CA . ASN A 1 106 ? 24.277 -3.018 1.156 1.00 53.72 106 ASN A CA 1
ATOM 829 C C . ASN A 1 106 ? 25.553 -3.518 1.858 1.00 53.72 106 ASN A C 1
ATOM 831 O O . ASN A 1 106 ? 26.416 -4.087 1.203 1.00 53.72 106 ASN A O 1
ATOM 835 N N . ASN A 1 107 ? 25.666 -3.318 3.170 1.00 42.78 107 ASN A N 1
ATOM 836 C CA . ASN A 1 107 ? 26.565 -4.099 4.017 1.00 42.78 107 ASN A CA 1
ATOM 837 C C . ASN A 1 107 ? 25.708 -4.896 5.002 1.00 42.78 107 ASN A C 1
ATOM 839 O O . ASN A 1 107 ? 25.126 -4.317 5.915 1.00 42.78 107 ASN A O 1
ATOM 843 N N . GLY A 1 108 ? 25.631 -6.212 4.800 1.00 43.06 108 GLY A N 1
ATOM 844 C CA . GLY A 1 108 ? 25.130 -7.150 5.803 1.00 43.06 108 GLY A CA 1
ATOM 845 C C . GLY A 1 108 ? 23.853 -7.891 5.417 1.00 43.06 108 GLY A C 1
ATOM 846 O O . GLY A 1 108 ? 22.743 -7.342 5.435 1.00 43.06 108 GLY A O 1
ATOM 847 N N . ASP A 1 109 ? 24.035 -9.179 5.138 1.00 48.72 109 ASP A N 1
ATOM 848 C CA . ASP A 1 109 ? 23.034 -10.229 5.289 1.00 48.72 109 ASP A CA 1
ATOM 849 C C . ASP A 1 109 ? 22.696 -10.403 6.779 1.00 48.72 109 ASP A C 1
ATOM 851 O O . ASP A 1 109 ? 23.062 -11.398 7.390 1.00 48.72 109 ASP A O 1
ATOM 855 N N . ASP A 1 110 ? 22.016 -9.434 7.390 1.00 48.66 110 ASP A N 1
ATOM 856 C CA . ASP A 1 110 ? 21.504 -9.608 8.747 1.00 48.66 110 ASP A CA 1
ATOM 857 C C . ASP A 1 110 ? 20.004 -9.878 8.706 1.00 48.66 110 ASP A C 1
ATOM 859 O O . ASP A 1 110 ? 19.177 -9.005 8.436 1.00 48.66 110 ASP A O 1
ATOM 863 N N . ALA A 1 111 ? 19.661 -11.123 9.033 1.00 45.72 111 ALA A N 1
ATOM 864 C CA . ALA A 1 111 ? 18.334 -11.571 9.442 1.00 45.72 111 ALA A CA 1
ATOM 865 C C . ALA A 1 111 ? 17.953 -11.044 10.849 1.00 45.72 111 ALA A C 1
ATOM 867 O O . ALA A 1 111 ? 17.212 -11.692 11.587 1.00 45.72 111 ALA A O 1
ATOM 868 N N . GLY A 1 112 ? 18.484 -9.879 11.236 1.00 46.66 112 GLY A N 1
ATOM 869 C CA . GLY A 1 112 ? 18.212 -9.177 12.484 1.00 46.66 112 GLY A CA 1
ATOM 870 C C . GLY A 1 112 ? 17.322 -7.968 12.216 1.00 46.66 112 GLY A C 1
ATOM 871 O O . GLY A 1 112 ? 17.571 -7.194 11.293 1.00 46.66 112 GLY A O 1
ATOM 872 N N . GLY A 1 113 ? 16.251 -7.823 12.996 1.00 53.03 113 GLY A N 1
ATOM 873 C CA . GLY A 1 113 ? 15.310 -6.711 12.863 1.00 53.03 113 GLY A CA 1
ATOM 874 C C . GLY A 1 113 ? 15.976 -5.331 12.971 1.00 53.03 113 GLY A C 1
ATOM 875 O O . GLY A 1 113 ? 17.034 -5.168 13.569 1.00 53.03 113 GLY A O 1
ATOM 876 N N . PHE A 1 114 ? 15.325 -4.319 12.396 1.00 56.91 114 PHE A N 1
ATOM 877 C CA . PHE A 1 114 ? 15.823 -2.941 12.354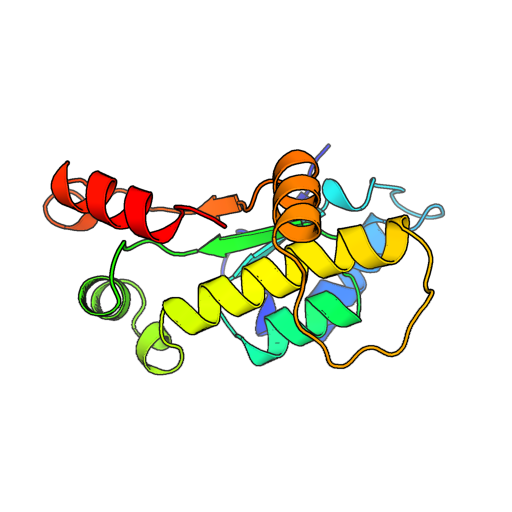 1.00 56.91 114 PHE A CA 1
ATOM 878 C C . PHE A 1 114 ? 15.974 -2.329 13.752 1.00 56.91 114 PHE A C 1
ATOM 880 O O . PHE A 1 114 ? 15.016 -2.372 14.535 1.00 56.91 114 PHE A O 1
ATOM 887 N N . SER A 1 115 ? 17.128 -1.704 14.025 1.00 64.12 115 SER A N 1
ATOM 888 C CA . SER A 1 115 ? 17.360 -0.945 15.263 1.00 64.12 115 SER A CA 1
ATOM 889 C C . SER A 1 115 ? 16.457 0.292 15.335 1.00 64.12 115 SER A C 1
ATOM 891 O O . SER A 1 115 ? 16.088 0.854 14.301 1.00 64.12 115 SER A O 1
ATOM 893 N N . GLU A 1 116 ? 16.103 0.747 16.541 1.00 63.72 116 GLU A N 1
ATOM 894 C CA . GLU A 1 116 ? 15.237 1.925 16.729 1.00 63.72 116 GLU A CA 1
ATOM 895 C C . GLU A 1 116 ? 15.740 3.173 15.986 1.00 63.72 116 GLU A C 1
ATOM 897 O O . GLU A 1 116 ? 14.943 3.929 15.428 1.00 63.72 116 GLU A O 1
ATOM 902 N N . ASP A 1 117 ? 17.056 3.372 15.919 1.00 62.66 117 ASP A N 1
ATOM 903 C CA . ASP A 1 117 ? 17.656 4.522 15.239 1.00 62.66 117 ASP A CA 1
ATOM 904 C C . ASP A 1 117 ? 17.483 4.459 13.716 1.00 62.66 117 ASP A C 1
ATOM 906 O O . ASP A 1 117 ? 17.220 5.479 13.072 1.00 62.66 117 ASP A O 1
ATOM 910 N N . GLN A 1 118 ? 17.548 3.258 13.129 1.00 64.31 118 GLN A N 1
ATOM 911 C CA . GLN A 1 118 ? 17.263 3.053 11.706 1.00 64.31 118 GLN A CA 1
ATOM 912 C C . GLN A 1 118 ? 15.789 3.327 11.388 1.00 64.31 118 GLN A C 1
ATOM 914 O O . GLN A 1 118 ? 15.493 3.935 10.355 1.00 64.31 118 GLN A O 1
ATOM 919 N N . ARG A 1 119 ? 14.871 2.948 12.289 1.00 64.00 119 ARG A N 1
ATOM 920 C CA . ARG A 1 119 ? 13.435 3.247 12.151 1.00 64.00 119 ARG A CA 1
ATOM 921 C C . ARG A 1 119 ? 13.177 4.752 12.205 1.00 64.00 119 ARG A C 1
ATOM 923 O O . ARG A 1 119 ? 12.547 5.290 11.300 1.00 64.00 119 ARG A O 1
ATOM 930 N N . LYS A 1 120 ? 13.769 5.456 13.179 1.00 62.78 120 LYS A N 1
ATOM 931 C CA . LYS A 1 120 ? 13.674 6.924 13.320 1.00 62.78 120 LYS A CA 1
ATOM 932 C C . LYS A 1 120 ? 14.247 7.684 12.119 1.00 62.78 120 LYS A C 1
ATOM 934 O O . LYS A 1 120 ? 13.748 8.750 11.760 1.00 62.78 120 LYS A O 1
ATOM 939 N N . LEU A 1 121 ? 15.311 7.176 11.492 1.00 62.28 121 LEU A N 1
ATOM 940 C CA . LEU A 1 121 ? 15.866 7.787 10.282 1.00 62.28 121 LEU A CA 1
ATOM 941 C C . LEU A 1 121 ? 14.959 7.556 9.065 1.00 62.28 121 LEU A C 1
ATOM 943 O O . LEU A 1 121 ? 14.732 8.484 8.286 1.00 62.28 121 LEU A O 1
ATOM 947 N N . ALA A 1 122 ? 14.418 6.344 8.913 1.00 59.97 122 ALA A N 1
ATOM 948 C CA . ALA A 1 122 ? 13.481 6.011 7.844 1.00 59.97 122 ALA A CA 1
ATOM 949 C C . ALA A 1 122 ? 12.185 6.835 7.944 1.00 59.97 122 ALA A C 1
ATOM 951 O O . ALA A 1 122 ? 11.762 7.415 6.940 1.00 59.97 122 ALA A O 1
ATOM 952 N N . SER A 1 123 ? 11.623 6.977 9.150 1.00 58.78 123 SER A N 1
ATOM 953 C CA . SER A 1 123 ? 10.406 7.761 9.406 1.00 58.78 123 SER A CA 1
ATOM 954 C C . SER A 1 123 ? 10.592 9.265 9.160 1.00 58.78 123 SER A C 1
ATOM 956 O O . SER A 1 123 ? 9.654 9.953 8.752 1.00 58.78 123 SER A O 1
ATOM 958 N N . LYS A 1 124 ? 11.821 9.789 9.295 1.00 56.62 124 LYS A N 1
ATOM 959 C CA . LYS A 1 124 ? 12.174 11.162 8.881 1.00 56.62 124 LYS A CA 1
ATOM 960 C C . LYS A 1 124 ? 12.284 11.339 7.363 1.00 56.62 124 LYS A C 1
ATOM 962 O O . LYS A 1 124 ? 12.078 12.448 6.874 1.00 56.62 124 LYS A O 1
ATOM 967 N N . GLN A 1 125 ? 12.634 10.291 6.612 1.00 57.50 125 GLN A N 1
ATOM 968 C CA . GLN A 1 125 ? 12.905 10.387 5.169 1.00 57.50 125 GLN A CA 1
ATOM 969 C C . GLN A 1 125 ? 11.699 10.079 4.277 1.00 57.50 125 GLN A C 1
ATOM 971 O O . GLN A 1 125 ? 11.591 10.644 3.185 1.00 57.50 125 GLN A O 1
ATOM 976 N N . LYS A 1 126 ? 10.801 9.189 4.701 1.00 63.06 126 LYS A N 1
ATOM 977 C CA . LYS A 1 126 ? 9.537 8.912 4.014 1.00 63.06 126 LYS A CA 1
ATOM 978 C C . LYS A 1 126 ? 8.444 8.737 5.059 1.00 63.06 126 LYS A C 1
ATOM 980 O O . LYS A 1 126 ? 8.647 8.070 6.061 1.00 63.06 126 LYS A O 1
ATOM 985 N N . ARG A 1 127 ? 7.282 9.335 4.803 1.00 69.88 127 ARG A N 1
ATOM 986 C CA . ARG A 1 127 ? 6.083 9.180 5.633 1.00 69.88 127 ARG A CA 1
ATOM 987 C C . ARG A 1 127 ? 5.205 8.106 4.997 1.00 69.88 127 ARG A C 1
ATOM 989 O O . ARG A 1 127 ? 5.007 8.150 3.781 1.00 69.88 127 ARG A O 1
ATOM 996 N N . ALA A 1 128 ? 4.691 7.176 5.799 1.00 79.00 128 ALA A N 1
ATOM 997 C CA . ALA A 1 128 ? 3.602 6.300 5.383 1.00 79.00 128 ALA A CA 1
ATOM 998 C C . ALA A 1 128 ? 2.428 7.155 4.892 1.00 79.00 128 ALA A C 1
ATOM 1000 O O . ALA A 1 128 ? 2.068 8.143 5.537 1.00 79.00 128 ALA A O 1
ATOM 1001 N N . MET A 1 129 ? 1.826 6.783 3.763 1.00 90.31 129 MET A N 1
ATOM 1002 C CA . MET A 1 129 ? 0.558 7.367 3.339 1.00 90.31 129 MET A CA 1
ATOM 1003 C C . MET A 1 129 ? -0.563 6.436 3.785 1.00 90.31 129 MET A C 1
ATOM 1005 O O . MET A 1 129 ? -0.685 5.322 3.280 1.00 90.31 129 MET A O 1
ATOM 1009 N N . ILE A 1 130 ? -1.357 6.891 4.750 1.00 92.94 130 ILE A N 1
ATOM 1010 C CA . ILE A 1 130 ? -2.546 6.185 5.221 1.00 92.94 130 ILE A CA 1
ATOM 1011 C C . ILE A 1 130 ? -3.761 6.898 4.650 1.00 92.94 130 ILE A C 1
ATOM 1013 O O . ILE A 1 130 ? -3.949 8.095 4.863 1.00 92.94 130 ILE A O 1
ATOM 1017 N N . GLU A 1 131 ? -4.587 6.154 3.931 1.00 94.44 131 GLU A N 1
ATOM 1018 C CA . GLU A 1 131 ? -5.865 6.638 3.437 1.00 94.44 131 GLU A CA 1
ATOM 1019 C C . GLU A 1 131 ? -6.963 6.236 4.422 1.00 94.44 131 GLU A C 1
ATOM 1021 O O . GLU A 1 131 ? -7.114 5.071 4.813 1.00 94.44 131 GLU A O 1
ATOM 1026 N N . TYR A 1 132 ? -7.759 7.217 4.828 1.00 94.31 132 TYR A N 1
ATOM 1027 C CA . TYR A 1 132 ? -8.786 7.047 5.841 1.00 94.31 132 TYR A CA 1
ATOM 1028 C C . TYR A 1 132 ? -10.060 7.750 5.388 1.00 94.31 132 TYR A C 1
ATOM 1030 O O . TYR A 1 132 ? -10.070 8.964 5.197 1.00 94.31 132 TYR A O 1
ATOM 1038 N N . VAL A 1 133 ? -11.124 6.977 5.179 1.00 93.00 133 VAL A N 1
ATOM 1039 C CA . VAL A 1 133 ? -12.438 7.525 4.846 1.00 93.00 133 VAL A CA 1
ATOM 1040 C C . VAL A 1 133 ? -13.156 7.862 6.148 1.00 93.00 133 VAL A C 1
ATOM 1042 O O . VAL A 1 133 ? -13.252 7.025 7.046 1.00 93.00 133 VAL A O 1
ATOM 1045 N N . MET A 1 134 ? -13.648 9.095 6.238 1.00 94.12 134 MET A N 1
ATOM 1046 C CA . MET A 1 134 ? -14.433 9.577 7.371 1.00 94.12 134 MET A CA 1
ATOM 1047 C C . MET A 1 134 ? -15.896 9.192 7.156 1.00 94.12 134 MET A C 1
ATOM 1049 O O . MET A 1 134 ? -16.576 9.787 6.324 1.00 94.12 134 MET A O 1
ATOM 1053 N N . LEU A 1 135 ? -16.358 8.181 7.886 1.00 91.38 135 LEU A N 1
ATOM 1054 C CA . LEU A 1 135 ? -17.743 7.728 7.887 1.00 91.38 135 LEU A CA 1
ATOM 1055 C C . LEU A 1 135 ? -18.421 8.253 9.151 1.00 91.38 135 LEU A C 1
ATOM 1057 O O . LEU A 1 135 ? -17.972 7.960 10.262 1.00 91.38 135 LEU A O 1
ATOM 1061 N N . GLU A 1 136 ? -19.470 9.054 8.969 1.00 90.75 136 GLU A N 1
ATOM 1062 C CA . GLU A 1 136 ? -20.243 9.626 10.070 1.00 90.75 136 GLU A CA 1
ATOM 1063 C C . GLU A 1 136 ? -20.866 8.519 10.929 1.00 90.75 136 GLU A C 1
ATOM 1065 O O . GLU A 1 136 ? -21.433 7.563 10.408 1.00 90.75 136 GLU A O 1
ATOM 1070 N N . GLY A 1 137 ? -20.722 8.629 12.251 1.00 84.38 137 GLY A N 1
ATOM 1071 C CA . GLY A 1 137 ? -21.215 7.633 13.210 1.00 84.38 137 GLY A CA 1
ATOM 1072 C C . GLY A 1 137 ? -20.330 6.391 13.372 1.00 84.38 137 GLY A C 1
ATOM 1073 O O . GLY A 1 137 ? -20.422 5.737 14.406 1.00 84.38 137 GLY A O 1
ATOM 1074 N N . ASP A 1 138 ? -19.430 6.118 12.422 1.00 88.12 138 ASP A N 1
ATOM 1075 C CA . ASP A 1 138 ? -18.524 4.968 12.465 1.00 88.12 138 ASP A CA 1
ATOM 1076 C C . ASP A 1 138 ? -17.083 5.399 12.770 1.00 88.12 138 ASP A C 1
ATOM 1078 O O . ASP A 1 138 ? -16.603 5.261 13.891 1.00 88.12 138 ASP A O 1
ATOM 1082 N N . THR A 1 139 ? -16.364 5.931 11.779 1.00 91.19 139 THR A N 1
ATOM 1083 C CA . THR A 1 139 ? -14.902 6.118 11.836 1.00 91.19 139 THR A CA 1
ATOM 1084 C C . THR A 1 139 ? -14.471 7.547 12.131 1.00 91.19 139 THR A C 1
ATOM 1086 O O . THR A 1 139 ? -13.271 7.809 12.248 1.00 91.19 139 THR A O 1
ATOM 1089 N N . SER A 1 140 ? -15.425 8.475 12.240 1.00 93.38 140 SER A N 1
ATOM 1090 C CA . SER A 1 140 ? -15.176 9.914 12.348 1.00 93.38 140 SER A CA 1
ATOM 1091 C C . SER A 1 140 ? -15.109 10.458 13.781 1.00 93.38 140 SER A C 1
ATOM 1093 O O . SER A 1 140 ? -14.978 11.669 13.956 1.00 93.38 140 SER A O 1
ATOM 1095 N N . SER A 1 141 ? -15.230 9.612 14.811 1.00 94.31 141 SER A N 1
ATOM 1096 C CA . SER A 1 141 ? -15.239 10.059 16.211 1.00 94.31 141 SER A CA 1
ATOM 1097 C C . SER A 1 141 ? -13.844 10.455 16.719 1.00 94.31 141 SER A C 1
ATOM 1099 O O . SER A 1 141 ? -12.817 9.980 16.229 1.00 94.31 141 SER A O 1
ATOM 1101 N N . LEU A 1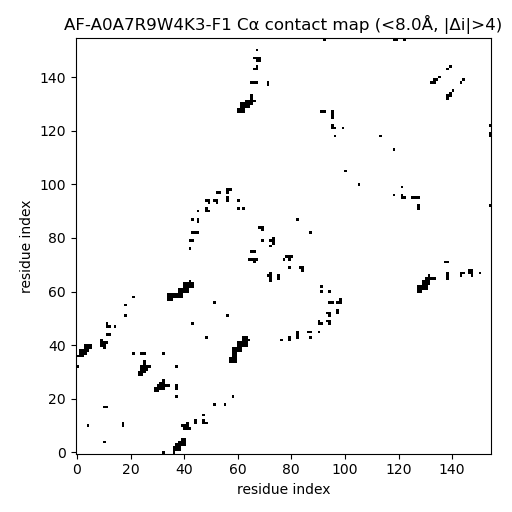 142 ? -13.797 11.299 17.759 1.00 94.81 142 LEU A N 1
ATOM 1102 C CA . LEU A 1 142 ? -12.541 11.664 18.429 1.00 94.81 142 LEU A CA 1
ATOM 1103 C C . LEU A 1 142 ? -11.831 10.434 19.017 1.00 94.81 142 LEU A C 1
ATOM 1105 O O . LEU A 1 142 ? -10.606 10.337 18.971 1.00 94.81 142 LEU A O 1
ATOM 1109 N N . GLU A 1 143 ? -12.593 9.465 19.524 1.00 94.56 143 GLU A N 1
ATOM 1110 C CA . GLU A 1 143 ? -12.043 8.201 20.009 1.00 94.56 143 GLU A CA 1
ATOM 1111 C C . GLU A 1 143 ? -11.326 7.433 18.890 1.00 94.56 143 GLU A C 1
ATOM 1113 O O . GLU A 1 143 ? -10.193 6.990 19.082 1.00 94.56 143 GLU A O 1
ATOM 1118 N N . CYS A 1 144 ? -11.930 7.347 17.699 1.00 94.88 144 CYS A N 1
ATOM 1119 C CA . CYS A 1 144 ? -11.293 6.723 16.540 1.00 94.88 144 CYS A CA 1
ATOM 1120 C C . CYS A 1 144 ? -9.993 7.432 16.157 1.00 94.88 144 CYS A C 1
ATOM 1122 O O . CYS A 1 144 ? -9.006 6.767 15.844 1.00 94.88 144 CYS A O 1
ATOM 1124 N N . ALA A 1 145 ? -9.958 8.765 16.238 1.00 94.12 145 ALA A N 1
ATOM 1125 C CA . ALA A 1 145 ? -8.741 9.534 15.996 1.00 94.12 145 ALA A CA 1
ATOM 1126 C C . ALA A 1 145 ? -7.636 9.208 17.020 1.00 94.12 145 ALA A C 1
ATOM 1128 O O . ALA A 1 145 ? -6.483 9.025 16.632 1.00 94.12 145 ALA A O 1
ATOM 1129 N N . HIS A 1 146 ? -7.969 9.064 18.309 1.00 95.19 146 HIS A N 1
ATOM 1130 C CA . HIS A 1 146 ? -7.004 8.633 19.329 1.00 95.19 146 HIS A CA 1
ATOM 1131 C C . HIS A 1 146 ? -6.503 7.204 19.098 1.00 95.19 146 HIS A C 1
ATOM 1133 O O . HIS A 1 146 ? -5.304 6.952 19.220 1.00 95.19 146 HIS A O 1
ATOM 1139 N N . GLN A 1 147 ? -7.393 6.272 18.750 1.00 94.62 147 GLN A N 1
ATOM 1140 C CA . GLN A 1 147 ? -7.012 4.893 18.439 1.00 94.62 147 GLN A CA 1
ATOM 1141 C C . GLN A 1 147 ? -6.102 4.834 17.199 1.00 94.62 147 GLN A C 1
ATOM 1143 O O . GLN A 1 147 ? -5.069 4.168 17.235 1.00 94.62 147 GLN A O 1
ATOM 1148 N N . LEU A 1 148 ? -6.423 5.590 16.143 1.00 92.81 148 LEU A N 1
ATOM 1149 C CA . LEU A 1 148 ? -5.575 5.723 14.955 1.00 92.81 148 LEU A CA 1
ATOM 1150 C C . LEU A 1 148 ? -4.216 6.350 15.297 1.00 92.81 148 LEU A C 1
ATOM 1152 O O . LEU A 1 148 ? -3.189 5.903 14.796 1.00 92.81 148 LEU A O 1
ATOM 1156 N N . GLY A 1 149 ? -4.196 7.361 16.169 1.00 91.94 149 GLY A N 1
ATOM 1157 C CA . GLY A 1 149 ? -2.965 7.981 16.656 1.00 91.94 149 GLY A CA 1
ATOM 1158 C C . GLY A 1 149 ? -2.043 6.975 17.347 1.00 91.94 149 GLY A C 1
ATOM 1159 O O . GLY A 1 149 ? -0.867 6.908 17.007 1.00 91.94 149 GLY A O 1
ATOM 1160 N N . ARG A 1 150 ? -2.591 6.141 18.243 1.00 91.75 150 ARG A N 1
ATOM 1161 C CA . ARG A 1 150 ? -1.848 5.055 18.913 1.00 91.75 150 ARG A CA 1
ATOM 1162 C C . ARG A 1 150 ? -1.337 4.007 17.930 1.00 91.75 150 ARG A C 1
ATOM 1164 O O . ARG A 1 150 ? -0.228 3.512 18.080 1.00 91.75 150 ARG A O 1
ATOM 1171 N N . LEU A 1 151 ? -2.132 3.680 16.913 1.00 88.69 151 LEU A N 1
ATOM 1172 C CA . LEU A 1 151 ? -1.759 2.712 15.882 1.00 88.69 151 LEU A CA 1
ATOM 1173 C C . LEU A 1 151 ? -0.532 3.166 15.069 1.00 88.69 151 LEU A C 1
ATOM 1175 O O . LEU A 1 151 ? 0.280 2.340 14.657 1.00 88.69 151 LEU A O 1
ATOM 1179 N N . CYS A 1 152 ? -0.402 4.477 14.860 1.00 85.81 152 CYS A N 1
ATOM 1180 C CA . CYS A 1 152 ? 0.709 5.109 14.149 1.00 85.81 152 CYS A CA 1
ATOM 1181 C C . CYS A 1 152 ? 1.877 5.515 15.067 1.00 85.81 152 CYS A C 1
ATOM 1183 O O . CYS A 1 152 ? 2.877 6.044 14.583 1.00 85.81 152 CYS A O 1
ATOM 1185 N N . GLU A 1 153 ? 1.755 5.337 16.383 1.00 83.62 153 GLU A N 1
ATOM 1186 C CA . GLU A 1 153 ? 2.761 5.770 17.350 1.00 83.62 153 GLU A CA 1
ATOM 1187 C C . GLU A 1 153 ? 4.005 4.866 17.294 1.00 83.62 153 GLU A C 1
ATOM 1189 O O . GLU A 1 153 ? 3.898 3.647 17.179 1.00 83.62 153 GLU A O 1
ATOM 1194 N N . ASN A 1 154 ? 5.201 5.459 17.403 1.00 67.19 154 ASN A N 1
ATOM 1195 C CA . ASN A 1 154 ? 6.496 4.756 17.405 1.00 67.19 154 ASN A CA 1
ATOM 1196 C C . ASN A 1 154 ? 6.820 3.936 16.134 1.00 67.19 154 ASN A C 1
ATOM 1198 O O . ASN A 1 154 ? 7.648 3.021 16.191 1.00 67.19 154 ASN A O 1
ATOM 1202 N N . ARG A 1 155 ? 6.204 4.277 14.996 1.00 64.31 155 ARG A N 1
ATOM 1203 C CA . ARG A 1 155 ? 6.474 3.693 13.672 1.00 64.31 155 ARG A CA 1
ATOM 1204 C C . ARG A 1 155 ? 7.207 4.685 12.760 1.00 64.31 155 ARG A C 1
ATOM 1206 O O . ARG A 1 155 ? 6.841 5.884 12.749 1.00 64.31 155 ARG A O 1
#